Protein AF-A0A2I0SZ38-F1 (afdb_monomer_lite)

Foldseek 3Di:
DDDDDDDDDDDPDPDDDPDPVPDDPVVVVVCVVLVPPDPPFDWQAAPVRHTPGSGCPVVCVPVPPNVVVVSCVSSVPDPPPVCDPVNVCPPDQPDPCSVVCCVVPVPPPDVVVVVVVVVVVVVVPDD

Structure (mmCIF, N/CA/C/O backbone):
data_AF-A0A2I0SZ38-F1
#
_entry.id   AF-A0A2I0SZ38-F1
#
loop_
_atom_site.group_PDB
_atom_site.id
_atom_site.type_symbol
_atom_site.label_atom_id
_atom_site.label_alt_id
_atom_site.label_comp_id
_atom_site.label_asym_id
_atom_site.label_entity_id
_atom_site.label_seq_id
_atom_site.pdbx_PDB_ins_code
_atom_site.Cartn_x
_atom_site.Cartn_y
_atom_site.Cartn_z
_atom_site.occupancy
_atom_site.B_iso_or_equiv
_atom_site.auth_seq_id
_atom_site.auth_comp_id
_atom_site.auth_asym_id
_atom_site.auth_atom_id
_atom_site.pdbx_PDB_model_num
ATOM 1 N N . MET A 1 1 ? -68.980 -11.449 20.123 1.00 43.66 1 MET A N 1
ATOM 2 C CA . MET A 1 1 ? -68.281 -12.160 19.025 1.00 43.66 1 MET A CA 1
ATOM 3 C C . MET A 1 1 ? -67.838 -11.079 18.041 1.00 43.66 1 MET A C 1
ATOM 5 O O . MET A 1 1 ? -68.734 -10.426 17.534 1.00 43.66 1 MET A O 1
ATOM 9 N N . ARG A 1 2 ? -66.575 -10.710 17.789 1.00 43.31 2 ARG A N 1
ATOM 10 C CA . ARG A 1 2 ? -65.195 -11.262 17.908 1.00 43.31 2 ARG A CA 1
ATOM 11 C C . ARG A 1 2 ? -64.290 -10.107 18.437 1.00 43.31 2 ARG A C 1
ATOM 13 O O . ARG A 1 2 ? -64.650 -8.972 18.158 1.00 43.31 2 ARG A O 1
ATOM 20 N N . SER A 1 3 ? -63.292 -10.224 19.321 1.00 47.22 3 SER A N 1
ATOM 21 C CA . SER A 1 3 ? -62.031 -11.007 19.371 1.00 47.22 3 SER A CA 1
ATOM 22 C C . SER A 1 3 ? -60.960 -10.605 18.332 1.00 47.22 3 SER A C 1
ATOM 24 O O . SER A 1 3 ? -61.235 -10.723 17.140 1.00 47.22 3 SER A O 1
ATOM 26 N N . GLY A 1 4 ? -59.766 -10.230 18.840 1.00 47.91 4 GLY A N 1
ATOM 27 C CA . GLY A 1 4 ? -58.460 -9.969 18.176 1.00 47.91 4 GLY A CA 1
ATOM 28 C C . GLY A 1 4 ? -58.031 -8.488 18.276 1.00 47.91 4 GLY A C 1
ATOM 29 O O . GLY A 1 4 ? -58.764 -7.662 17.745 1.00 47.91 4 GLY A O 1
ATOM 30 N N . GLU A 1 5 ? -56.976 -8.013 18.970 1.00 53.34 5 GLU A N 1
ATOM 31 C CA . GLU A 1 5 ? -55.609 -8.548 19.245 1.00 53.34 5 GLU A CA 1
ATOM 32 C C . GLU A 1 5 ? -54.893 -8.897 17.916 1.00 53.34 5 GLU A C 1
ATOM 34 O O . GLU A 1 5 ? -55.490 -9.596 17.104 1.00 53.34 5 GLU A O 1
ATOM 39 N N . GLU A 1 6 ? -53.701 -8.421 17.529 1.00 51.56 6 GLU A N 1
ATOM 40 C CA . GLU A 1 6 ? -52.517 -7.865 18.210 1.00 51.56 6 GLU A CA 1
ATOM 41 C C . GLU A 1 6 ? -51.680 -6.990 17.244 1.00 51.56 6 GLU A C 1
ATOM 43 O O . GLU A 1 6 ? -51.848 -7.021 16.024 1.00 51.56 6 GLU A O 1
ATOM 48 N N . ASP A 1 7 ? -50.772 -6.238 17.862 1.00 49.28 7 ASP A N 1
ATOM 49 C CA . ASP A 1 7 ? -49.502 -5.656 17.420 1.00 49.28 7 ASP A CA 1
ATOM 50 C C . ASP A 1 7 ? -48.779 -6.244 16.191 1.00 49.28 7 ASP A C 1
ATOM 52 O O . ASP A 1 7 ? -48.613 -7.451 16.063 1.00 49.28 7 ASP A O 1
ATOM 56 N N . GLU A 1 8 ? -48.140 -5.363 15.405 1.00 50.06 8 GLU A N 1
ATOM 57 C CA . GLU A 1 8 ? -46.763 -5.612 14.942 1.00 50.06 8 GLU A CA 1
ATOM 58 C C . GLU A 1 8 ? -46.048 -4.279 14.642 1.00 50.06 8 GLU A C 1
ATOM 60 O O . GLU A 1 8 ? -46.002 -3.782 13.514 1.00 50.06 8 GLU A O 1
ATOM 65 N N . GLU A 1 9 ? -45.448 -3.693 15.682 1.00 50.94 9 GLU A N 1
ATOM 66 C CA . GLU A 1 9 ? -44.273 -2.845 15.506 1.00 50.94 9 GLU A CA 1
ATOM 67 C C . GLU A 1 9 ? -43.151 -3.675 14.860 1.00 50.94 9 GLU A C 1
ATOM 69 O O . GLU A 1 9 ? -42.623 -4.613 15.458 1.00 50.94 9 GLU A O 1
ATOM 74 N N . ARG A 1 10 ? -42.710 -3.296 13.657 1.00 49.06 10 ARG A N 1
ATOM 75 C CA . ARG A 1 10 ? -41.405 -3.716 13.126 1.00 49.06 10 ARG A CA 1
ATOM 76 C C . ARG A 1 10 ? -40.453 -2.535 13.094 1.00 49.06 10 ARG A C 1
ATOM 78 O O . ARG A 1 10 ? -40.147 -1.968 12.047 1.00 49.06 10 ARG A O 1
ATOM 85 N N . GLY A 1 11 ? -39.951 -2.206 14.281 1.00 43.97 11 GLY A N 1
ATOM 86 C CA . GLY A 1 11 ? -38.695 -1.490 14.440 1.00 43.97 11 GLY A CA 1
ATOM 87 C C . GLY A 1 11 ? -37.582 -2.238 13.704 1.00 43.97 11 GLY A C 1
ATOM 88 O O . GLY A 1 11 ? -37.279 -3.400 13.993 1.00 43.97 11 GLY A O 1
ATOM 89 N N . GLY A 1 12 ? -36.991 -1.572 12.713 1.00 48.34 12 GLY A N 1
ATOM 90 C CA . GLY A 1 12 ? -35.783 -2.033 12.045 1.00 48.34 12 GLY A CA 1
ATOM 91 C C . GLY A 1 12 ? -34.669 -2.178 13.074 1.00 48.34 12 GLY A C 1
ATOM 92 O O . GLY A 1 12 ? -34.215 -1.196 13.656 1.00 48.34 12 GLY A O 1
ATOM 93 N N . ARG A 1 13 ? -34.254 -3.422 13.318 1.00 48.78 13 ARG A N 1
ATOM 94 C CA . ARG A 1 13 ? -33.116 -3.774 14.166 1.00 48.78 13 ARG A CA 1
ATOM 95 C C . ARG A 1 13 ? -31.833 -3.207 13.556 1.00 48.78 13 ARG A C 1
ATOM 97 O O . ARG A 1 13 ? -31.163 -3.882 12.781 1.00 48.78 13 ARG A O 1
ATOM 104 N N . GLY A 1 14 ? -31.482 -1.980 13.931 1.00 50.12 14 GLY A N 1
ATOM 105 C CA . GLY A 1 14 ? -30.091 -1.551 13.976 1.00 50.12 14 GLY A CA 1
ATOM 106 C C . GLY A 1 14 ? -29.404 -2.381 15.053 1.00 50.12 14 GLY A C 1
ATOM 107 O O . GLY A 1 14 ? -29.525 -2.082 16.238 1.00 50.12 14 GLY A O 1
ATOM 108 N N . GLY A 1 15 ? -28.788 -3.494 14.652 1.00 56.12 15 GLY A N 1
ATOM 109 C CA . GLY A 1 15 ? -27.973 -4.296 15.558 1.00 56.12 15 GLY A CA 1
ATOM 110 C C . GLY A 1 15 ? -26.866 -3.426 16.165 1.00 56.12 15 GLY A C 1
ATOM 111 O O . GLY A 1 15 ? -26.372 -2.523 15.484 1.00 56.12 15 GLY A O 1
ATOM 112 N N . PRO A 1 16 ? -26.492 -3.646 17.435 1.00 64.56 16 PRO A N 1
ATOM 113 C CA . PRO A 1 16 ? -25.446 -2.861 18.068 1.00 64.56 16 PRO A CA 1
ATOM 114 C C . PRO A 1 16 ? -24.145 -2.987 17.270 1.00 64.56 16 PRO A C 1
ATOM 116 O O . PRO A 1 16 ? -23.723 -4.090 16.913 1.00 64.56 16 PRO A O 1
ATOM 119 N N . LEU A 1 17 ? -23.531 -1.836 16.985 1.00 60.75 17 LEU A N 1
ATOM 1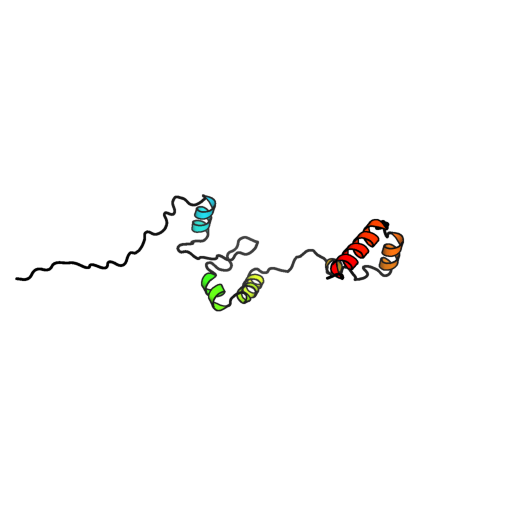20 C CA . LEU A 1 17 ? -22.172 -1.758 16.459 1.00 60.75 17 LEU A CA 1
ATOM 121 C C . LEU A 1 17 ? -21.234 -2.555 17.382 1.00 60.75 17 LEU A C 1
ATOM 123 O O . LEU A 1 17 ? -21.444 -2.561 18.599 1.00 60.75 17 LEU A O 1
ATOM 127 N N . PRO A 1 18 ? -20.219 -3.242 16.832 1.00 62.56 18 PRO A N 1
ATOM 128 C CA . PRO A 1 18 ? -19.296 -4.023 17.641 1.00 62.56 18 PRO A CA 1
ATOM 129 C C . PRO A 1 18 ? -18.621 -3.136 18.694 1.00 62.56 18 PRO A C 1
ATOM 131 O O . PRO A 1 18 ? -18.125 -2.053 18.383 1.00 62.56 18 PRO A O 1
ATOM 134 N N . ASP A 1 19 ? -18.603 -3.617 19.939 1.00 60.78 19 ASP A N 1
ATOM 135 C CA . ASP A 1 19 ? -17.904 -2.978 21.050 1.00 60.78 19 ASP A CA 1
ATOM 136 C C . ASP A 1 19 ? -16.40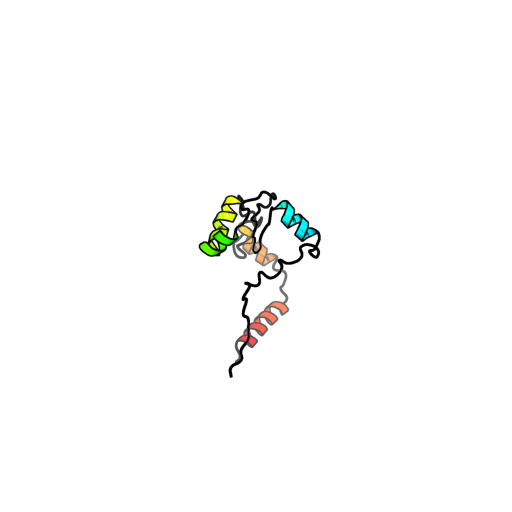0 -2.887 20.738 1.00 60.78 19 ASP A C 1
ATOM 138 O O . ASP A 1 19 ? -15.660 -3.874 20.737 1.00 60.78 19 ASP A O 1
ATOM 142 N N . VAL A 1 20 ? -15.955 -1.662 20.462 1.00 59.09 20 VAL A N 1
ATOM 143 C CA . VAL A 1 20 ? -14.563 -1.268 20.189 1.00 59.09 20 VAL A CA 1
ATOM 144 C C . VAL A 1 20 ? -13.626 -1.515 21.386 1.00 59.09 20 VAL A C 1
ATOM 146 O O . VAL A 1 20 ? -12.410 -1.357 21.262 1.00 59.09 20 VAL A O 1
ATOM 149 N N . GLY A 1 21 ? -14.158 -1.924 22.544 1.00 56.81 21 GLY A N 1
ATOM 150 C CA . GLY A 1 21 ? -13.408 -2.203 23.768 1.00 56.81 21 GLY A CA 1
ATOM 151 C C . GLY A 1 21 ? -12.520 -3.456 23.750 1.00 56.81 21 GLY A C 1
ATOM 152 O O . GLY A 1 21 ? -11.601 -3.536 24.563 1.00 56.81 21 GLY A O 1
ATOM 153 N N . SER A 1 22 ? -12.732 -4.412 22.834 1.00 61.28 22 SER A N 1
ATOM 154 C CA . SER A 1 22 ? -12.048 -5.727 22.847 1.00 61.28 22 SER A CA 1
ATOM 155 C C . SER A 1 22 ? -11.011 -5.929 21.729 1.00 61.28 22 SER A C 1
ATOM 157 O O . SER A 1 22 ? -10.609 -7.047 21.411 1.00 61.28 22 SER A O 1
ATOM 159 N N . LEU A 1 23 ? -10.571 -4.853 21.082 1.00 63.56 23 LEU A N 1
ATOM 160 C CA . LEU A 1 23 ? -9.615 -4.958 19.983 1.00 63.56 23 LEU A CA 1
ATOM 161 C C . LEU A 1 23 ? -8.177 -4.942 20.502 1.00 63.56 23 LEU A C 1
ATOM 163 O O . LEU A 1 23 ? -7.883 -4.216 21.456 1.00 63.56 23 LEU A O 1
ATOM 167 N N . PRO A 1 24 ? -7.255 -5.709 19.883 1.00 78.81 24 PRO A N 1
ATOM 168 C CA . PRO A 1 24 ? -5.841 -5.638 20.218 1.00 78.81 24 PRO A CA 1
ATOM 169 C C . PRO A 1 24 ? -5.399 -4.176 20.221 1.00 78.81 24 PRO A C 1
ATOM 171 O O . PRO A 1 24 ? -5.758 -3.428 19.313 1.00 78.81 24 PRO A O 1
ATOM 174 N N . ARG A 1 25 ? -4.616 -3.759 21.221 1.00 80.00 25 ARG A N 1
ATOM 175 C CA . ARG A 1 25 ? -4.175 -2.361 21.388 1.00 80.00 25 ARG A CA 1
ATOM 176 C C . ARG A 1 25 ? -3.656 -1.736 20.084 1.00 80.00 25 ARG A C 1
ATOM 178 O O . ARG A 1 25 ? -3.967 -0.585 19.801 1.00 80.00 25 ARG A O 1
ATOM 185 N N . ALA A 1 26 ? -2.943 -2.524 19.277 1.00 84.06 26 ALA A N 1
ATOM 186 C CA . ALA A 1 26 ? -2.442 -2.125 17.965 1.00 84.06 26 ALA A CA 1
ATOM 187 C C . ALA A 1 26 ? -3.556 -1.766 16.966 1.00 84.06 26 ALA A C 1
ATOM 189 O O . ALA A 1 26 ? -3.431 -0.785 16.245 1.00 84.06 26 ALA A O 1
ATOM 190 N N . ARG A 1 27 ? -4.672 -2.506 16.941 1.00 87.31 27 ARG A N 1
ATOM 191 C CA . ARG A 1 27 ? -5.806 -2.201 16.058 1.00 87.31 27 ARG A CA 1
ATOM 192 C C . ARG A 1 27 ? -6.430 -0.852 16.413 1.00 87.31 27 ARG A C 1
ATOM 194 O O . ARG A 1 27 ? -6.607 -0.027 15.527 1.00 87.31 27 ARG A O 1
ATOM 201 N N . ARG A 1 28 ? -6.695 -0.603 17.698 1.00 89.00 28 ARG A N 1
ATOM 202 C CA . ARG A 1 28 ? -7.276 0.671 18.153 1.00 89.00 28 ARG A CA 1
ATOM 203 C C . ARG A 1 28 ? -6.342 1.857 17.899 1.00 89.00 28 ARG A C 1
ATOM 205 O O . ARG A 1 28 ? -6.798 2.941 17.552 1.00 89.00 28 ARG A O 1
ATOM 212 N N . GLU A 1 29 ? -5.034 1.656 18.061 1.00 92.62 29 GLU A N 1
ATOM 213 C CA . GLU A 1 29 ? -4.031 2.675 17.732 1.00 92.62 29 GLU A CA 1
ATOM 214 C C . GLU A 1 29 ? -4.038 3.016 16.237 1.00 92.62 29 GLU A C 1
ATOM 216 O O . GLU A 1 29 ? -4.004 4.193 15.886 1.00 92.62 29 GLU A O 1
ATOM 221 N N . LEU A 1 30 ? -4.126 2.011 15.362 1.00 92.12 30 LEU A N 1
ATOM 222 C CA . LEU A 1 30 ? -4.192 2.216 13.913 1.00 92.12 30 LEU A CA 1
ATOM 223 C C . LEU A 1 30 ? -5.500 2.895 13.490 1.00 92.12 30 LEU A C 1
ATOM 225 O O . LEU A 1 30 ? -5.459 3.819 12.683 1.00 92.12 30 LEU A O 1
ATOM 229 N N . GLU A 1 31 ? -6.637 2.491 14.064 1.00 92.62 31 GLU A N 1
ATOM 230 C CA . GLU A 1 31 ? -7.939 3.123 13.806 1.00 92.62 31 GLU A CA 1
ATOM 231 C C . GLU A 1 31 ? -7.907 4.620 14.134 1.00 92.62 31 GLU A C 1
ATOM 233 O O . GLU A 1 31 ? -8.341 5.436 13.325 1.00 92.62 31 GLU A O 1
ATOM 238 N N . LEU A 1 32 ? -7.318 4.994 15.275 1.00 93.56 32 LEU A N 1
ATOM 239 C CA . LEU A 1 32 ? -7.148 6.396 15.660 1.00 93.56 32 LEU A CA 1
ATOM 240 C C . LEU A 1 32 ? -6.127 7.126 14.780 1.00 93.56 32 LEU A C 1
ATOM 242 O O . LEU A 1 32 ? -6.386 8.251 14.361 1.00 9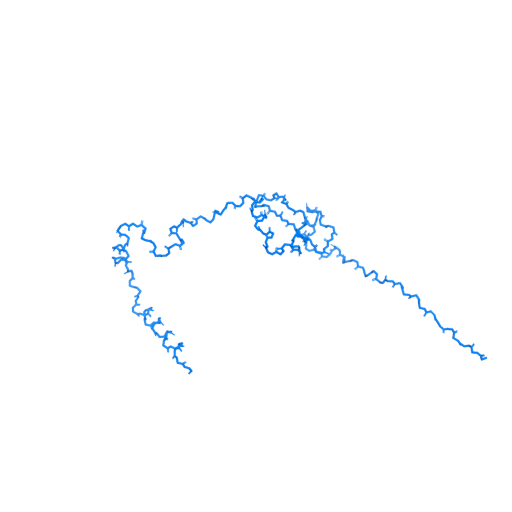3.56 32 LEU A O 1
ATOM 246 N N . ARG A 1 33 ? -4.974 6.505 14.494 1.00 93.69 33 ARG A N 1
ATOM 247 C CA . ARG A 1 33 ? -3.899 7.123 13.699 1.00 93.69 33 ARG A CA 1
ATOM 248 C C . ARG A 1 33 ? -4.348 7.439 12.274 1.00 93.69 33 ARG A C 1
ATOM 250 O O . ARG A 1 33 ? -3.925 8.454 11.732 1.00 93.69 33 ARG A O 1
ATOM 257 N N . PHE A 1 34 ? -5.179 6.583 11.686 1.00 94.62 34 PHE A N 1
ATOM 258 C CA . PHE A 1 34 ? -5.637 6.716 10.302 1.00 94.62 34 PHE A CA 1
ATOM 259 C C . PHE A 1 34 ? -7.104 7.148 10.172 1.00 94.62 34 PHE A C 1
ATOM 261 O O . PHE A 1 34 ? -7.644 7.116 9.073 1.00 94.62 34 PHE A O 1
ATOM 268 N N . GLY A 1 35 ? -7.757 7.552 11.268 1.00 92.94 35 GLY A N 1
ATOM 269 C CA . GLY A 1 35 ? -9.117 8.101 11.231 1.00 92.94 35 GLY A CA 1
ATOM 270 C C . GLY A 1 35 ? -10.183 7.124 10.725 1.00 92.94 35 GLY A C 1
ATOM 271 O O . GLY A 1 35 ? -11.152 7.541 10.093 1.00 92.94 35 GLY A O 1
ATOM 272 N N . VAL A 1 36 ? -10.022 5.824 10.980 1.00 94.06 36 VAL A N 1
ATOM 273 C CA . VAL A 1 36 ? -10.957 4.798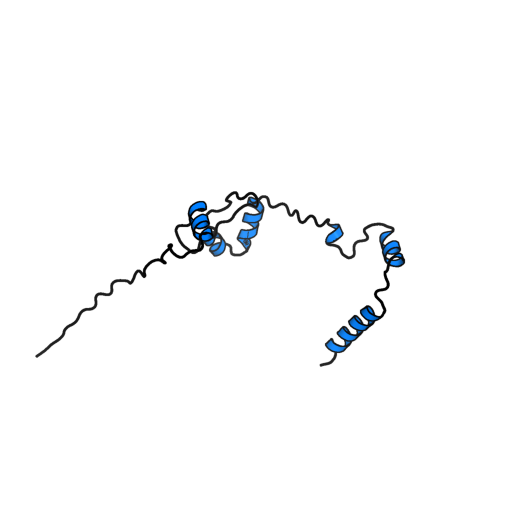 10.500 1.00 94.06 36 VAL A CA 1
ATOM 274 C C . VAL A 1 36 ? -12.224 4.814 11.357 1.00 94.06 36 VAL A C 1
ATOM 276 O O . VAL A 1 36 ? -12.231 4.305 12.476 1.00 94.06 36 VAL A O 1
ATOM 279 N N . ALA A 1 37 ? -13.297 5.400 10.824 1.00 90.06 37 ALA A N 1
ATOM 280 C CA . ALA A 1 37 ? -14.597 5.480 11.496 1.00 90.06 37 ALA A CA 1
ATOM 281 C C . ALA A 1 37 ? -15.504 4.269 11.215 1.00 90.06 37 ALA A C 1
ATOM 283 O O . ALA A 1 37 ? -16.264 3.847 12.085 1.00 90.06 37 ALA A O 1
ATOM 284 N N . GLU A 1 38 ? -15.422 3.704 10.009 1.00 91.12 38 GLU A N 1
ATOM 285 C CA . GLU A 1 38 ? -16.316 2.646 9.533 1.00 91.12 38 GLU A CA 1
ATOM 286 C C . GLU A 1 38 ? -15.528 1.532 8.838 1.00 91.12 38 GLU A C 1
ATOM 288 O O . GLU A 1 38 ? -14.472 1.767 8.251 1.00 91.12 38 GLU A O 1
ATOM 293 N N . VAL A 1 39 ? -16.050 0.305 8.906 1.00 91.88 39 VAL A N 1
ATOM 294 C CA . VAL A 1 39 ? -15.472 -0.874 8.247 1.00 91.88 39 VAL A CA 1
ATOM 295 C C . VAL A 1 39 ? -16.411 -1.392 7.150 1.00 91.88 39 VAL A C 1
ATOM 297 O O . VAL A 1 39 ? -17.628 -1.348 7.331 1.00 91.88 39 VAL A O 1
ATOM 300 N N . PRO A 1 40 ? -15.885 -1.944 6.040 1.00 93.38 40 PRO A N 1
ATOM 301 C CA . PRO A 1 40 ? -14.465 -2.121 5.719 1.00 93.38 40 PRO A CA 1
ATOM 302 C C . PRO A 1 40 ? -13.772 -0.799 5.346 1.00 93.38 40 PRO A C 1
ATOM 304 O O . PRO A 1 40 ? -14.374 0.057 4.706 1.00 93.38 40 PRO A O 1
ATOM 307 N N . ALA A 1 41 ? -12.494 -0.665 5.705 1.00 94.50 41 ALA A N 1
ATOM 308 C CA . ALA A 1 41 ? -11.631 0.447 5.306 1.00 94.50 41 ALA A CA 1
ATOM 309 C C . ALA A 1 41 ? -10.250 -0.081 4.910 1.00 94.50 41 ALA A C 1
ATOM 311 O O . ALA A 1 41 ? -9.738 -1.015 5.532 1.00 94.50 41 ALA A O 1
ATOM 312 N N . VAL A 1 42 ? -9.657 0.512 3.874 1.00 96.00 42 VAL A N 1
ATOM 313 C CA . VAL A 1 42 ? -8.323 0.144 3.381 1.00 96.00 42 VAL A CA 1
ATOM 314 C C . VAL A 1 42 ? -7.498 1.411 3.220 1.00 96.00 42 VAL A C 1
ATOM 316 O O . VAL A 1 42 ? -7.735 2.182 2.302 1.00 96.00 42 VAL A O 1
ATOM 319 N N . VAL A 1 43 ? -6.525 1.625 4.099 1.00 96.06 43 VAL A N 1
ATOM 320 C CA . VAL A 1 43 ? -5.603 2.766 4.015 1.00 96.06 43 VAL A CA 1
ATOM 321 C C . VAL A 1 43 ? -4.383 2.339 3.199 1.00 96.06 43 VAL A C 1
ATOM 323 O O . VAL A 1 43 ? -3.820 1.273 3.451 1.00 96.06 43 VAL A O 1
ATOM 326 N N . VAL A 1 44 ? -3.957 3.158 2.240 1.00 95.69 44 VAL A N 1
ATOM 327 C CA . VAL A 1 44 ? -2.786 2.883 1.394 1.00 95.69 44 VAL A CA 1
ATOM 328 C C . VAL A 1 44 ? -1.655 3.823 1.789 1.00 95.69 44 VAL A C 1
ATOM 330 O O . VAL A 1 44 ? -1.835 5.041 1.824 1.00 95.69 44 VAL A O 1
ATOM 333 N N . LEU A 1 45 ? -0.488 3.251 2.085 1.00 94.94 45 LEU A N 1
ATOM 334 C CA . LEU A 1 45 ? 0.678 3.968 2.597 1.00 94.94 45 LEU A CA 1
ATOM 335 C C . LEU A 1 45 ? 1.879 3.809 1.666 1.00 94.94 45 LEU A C 1
ATOM 337 O O . LEU A 1 45 ? 2.075 2.751 1.063 1.00 94.94 45 LEU A O 1
ATOM 341 N N . LYS A 1 46 ? 2.730 4.834 1.623 1.00 93.69 46 LYS A N 1
ATOM 342 C CA . LYS A 1 46 ? 4.099 4.722 1.112 1.00 93.69 46 LYS A CA 1
ATOM 343 C C . LYS A 1 46 ? 4.963 3.911 2.087 1.00 93.69 46 LYS A C 1
ATOM 345 O O . LYS A 1 46 ? 4.679 3.903 3.287 1.00 93.69 46 LYS A O 1
ATOM 350 N N . PRO A 1 47 ? 6.097 3.335 1.643 1.00 89.31 47 PRO A N 1
ATOM 351 C CA . PRO A 1 47 ? 7.079 2.730 2.552 1.00 89.31 47 PRO A CA 1
ATOM 352 C C . PRO A 1 47 ? 7.634 3.698 3.606 1.00 89.31 47 PRO A C 1
ATOM 354 O O . PRO A 1 47 ? 8.069 3.269 4.670 1.00 89.31 47 PRO A O 1
ATOM 357 N N . THR A 1 48 ? 7.606 5.004 3.326 1.00 89.94 48 THR A N 1
ATOM 358 C CA . THR A 1 48 ? 7.987 6.063 4.274 1.00 89.94 48 THR A CA 1
ATOM 359 C C . THR A 1 48 ? 6.987 6.230 5.424 1.00 89.94 48 THR A C 1
ATOM 361 O O . THR A 1 48 ? 7.309 6.875 6.418 1.00 89.94 48 THR A O 1
ATOM 364 N N . GLY A 1 49 ? 5.785 5.655 5.307 1.00 90.19 49 GLY A N 1
ATOM 365 C CA . GLY A 1 49 ? 4.677 5.813 6.249 1.00 90.19 49 GLY A CA 1
ATOM 366 C C . GLY A 1 49 ? 3.713 6.954 5.905 1.00 90.19 49 GLY A C 1
ATOM 367 O O . GLY A 1 49 ? 2.728 7.137 6.617 1.00 90.19 49 GLY A O 1
ATOM 368 N N . GLU A 1 50 ? 3.964 7.704 4.827 1.00 93.12 50 GLU A N 1
ATOM 369 C CA . GLU A 1 50 ? 3.040 8.728 4.323 1.00 93.12 50 GLU A CA 1
ATOM 370 C C . GLU A 1 50 ? 1.765 8.098 3.748 1.00 93.12 50 GLU A C 1
ATOM 372 O O . GLU A 1 50 ? 1.815 7.053 3.097 1.00 93.12 50 GLU A O 1
ATOM 377 N N . VAL A 1 51 ? 0.621 8.753 3.954 1.00 95.56 51 VAL A N 1
ATOM 378 C CA . VAL A 1 51 ? -0.670 8.293 3.427 1.00 95.56 51 VAL A CA 1
ATOM 379 C C . VAL A 1 51 ? -0.795 8.682 1.956 1.00 95.56 51 VAL A C 1
ATOM 381 O O . VAL A 1 51 ? -0.682 9.854 1.609 1.00 95.56 51 VAL A O 1
ATOM 384 N N . ILE A 1 52 ? -1.048 7.692 1.100 1.00 94.88 52 ILE A N 1
ATOM 385 C CA . ILE A 1 52 ? -1.401 7.893 -0.313 1.00 94.88 52 ILE A CA 1
ATOM 386 C C . ILE A 1 52 ? -2.913 8.059 -0.436 1.00 94.88 52 ILE A C 1
ATOM 388 O O . ILE A 1 52 ? -3.388 8.961 -1.120 1.00 94.88 52 ILE A O 1
ATOM 392 N N . LEU A 1 53 ? -3.665 7.177 0.230 1.00 94.81 53 LEU A N 1
ATOM 393 C CA . LEU A 1 53 ? -5.120 7.156 0.177 1.00 94.81 53 LEU A CA 1
ATOM 394 C C . LEU A 1 53 ? -5.699 6.725 1.525 1.00 94.81 53 LEU A C 1
ATOM 396 O O . LEU A 1 53 ? -5.337 5.675 2.057 1.00 94.81 53 LEU A O 1
ATOM 400 N N . GLU A 1 54 ? -6.616 7.530 2.060 1.00 93.94 54 GLU A N 1
ATOM 401 C CA . GLU A 1 54 ? -7.234 7.305 3.373 1.00 93.94 54 GLU A CA 1
ATOM 402 C C . GLU A 1 54 ? -8.210 6.120 3.368 1.00 93.94 54 GLU A C 1
ATOM 404 O O . GLU A 1 54 ? -8.247 5.348 4.321 1.00 93.94 54 GLU A O 1
ATOM 409 N N . ASN A 1 55 ? -8.980 5.932 2.291 1.00 95.56 55 ASN A N 1
ATOM 410 C CA . ASN A 1 55 ? -9.844 4.763 2.140 1.00 95.56 55 ASN A CA 1
ATOM 411 C C . ASN A 1 55 ? -9.977 4.327 0.673 1.00 95.56 55 ASN A C 1
ATOM 413 O O . ASN A 1 55 ? -10.650 4.960 -0.136 1.00 95.56 55 ASN A O 1
ATOM 417 N N . ALA A 1 56 ? -9.367 3.196 0.349 1.00 95.31 56 ALA A N 1
ATOM 418 C CA . ALA A 1 56 ? -9.282 2.625 -0.984 1.00 95.31 56 ALA A CA 1
ATOM 419 C C . ALA A 1 56 ? -10.448 1.705 -1.366 1.00 95.31 56 ALA A C 1
ATOM 421 O O . ALA A 1 56 ? -10.457 1.173 -2.475 1.00 95.31 56 ALA A O 1
ATOM 422 N N . VAL A 1 57 ? -11.432 1.493 -0.485 1.00 96.12 57 VAL A N 1
ATOM 423 C CA . VAL A 1 57 ? -12.530 0.539 -0.733 1.00 96.12 57 VAL A CA 1
ATOM 424 C C . VAL A 1 57 ? -13.267 0.830 -2.042 1.00 96.12 57 VAL A C 1
ATOM 426 O O . VAL A 1 57 ? -13.512 -0.091 -2.822 1.00 96.12 57 VAL A O 1
ATOM 429 N N . GLU A 1 58 ? -13.565 2.096 -2.327 1.00 94.06 58 GLU A N 1
ATOM 430 C CA . GLU A 1 58 ? -14.271 2.472 -3.556 1.00 94.06 58 GLU A CA 1
ATOM 431 C C . GLU A 1 58 ? -13.393 2.349 -4.809 1.00 94.06 58 GLU A C 1
ATOM 433 O O . GLU A 1 58 ? -13.874 1.928 -5.863 1.00 94.06 58 GLU A O 1
ATOM 438 N N . GLU A 1 59 ? -12.087 2.619 -4.710 1.00 94.31 59 GLU A N 1
ATOM 439 C CA . GLU A 1 59 ? -11.164 2.379 -5.824 1.00 94.31 59 GLU A CA 1
ATOM 440 C C . GLU A 1 59 ? -11.031 0.893 -6.147 1.00 94.31 59 GLU A C 1
ATOM 442 O O . GLU A 1 59 ? -11.105 0.524 -7.319 1.00 94.31 59 GLU A O 1
ATOM 447 N N . ILE A 1 60 ? -10.917 0.038 -5.127 1.00 96.00 60 ILE A N 1
ATOM 448 C CA . ILE A 1 60 ? -10.864 -1.419 -5.299 1.00 96.00 60 ILE A CA 1
ATOM 449 C C . ILE A 1 60 ? -12.155 -1.916 -5.949 1.00 96.00 60 ILE A C 1
ATOM 451 O O . ILE A 1 60 ? -12.107 -2.707 -6.888 1.00 96.00 60 ILE A O 1
ATOM 455 N N . ARG A 1 61 ? -13.319 -1.439 -5.490 1.00 95.88 61 ARG A N 1
ATOM 456 C CA . ARG A 1 61 ? -14.619 -1.824 -6.061 1.00 95.88 61 ARG A CA 1
ATOM 457 C C . ARG A 1 61 ? -14.757 -1.421 -7.525 1.00 95.88 61 ARG A C 1
ATOM 459 O O . ARG A 1 61 ? -15.303 -2.188 -8.313 1.00 95.88 61 ARG A O 1
ATOM 466 N N . ARG A 1 62 ? -14.277 -0.230 -7.889 1.00 96.38 62 ARG A N 1
ATOM 467 C CA . ARG A 1 62 ? -14.443 0.327 -9.237 1.00 96.38 62 ARG A CA 1
ATOM 468 C C . ARG A 1 62 ? -13.412 -0.189 -10.238 1.00 96.38 62 ARG A C 1
ATOM 470 O O . ARG A 1 62 ? -13.759 -0.450 -11.386 1.00 96.38 62 ARG A O 1
ATOM 477 N N . LEU A 1 63 ? -12.145 -0.257 -9.839 1.00 94.69 63 LEU A N 1
ATOM 478 C CA . LEU A 1 63 ? -11.016 -0.563 -10.723 1.00 94.69 63 LEU A CA 1
ATOM 479 C C . LEU A 1 63 ? -10.517 -2.003 -10.584 1.00 94.69 63 LEU A C 1
ATOM 481 O O . LEU A 1 63 ? -9.776 -2.477 -11.448 1.00 94.69 63 LEU A O 1
ATOM 485 N N . GLY A 1 64 ? -10.886 -2.697 -9.506 1.00 93.94 64 GLY A N 1
ATOM 486 C CA . GLY A 1 64 ? -10.322 -3.999 -9.183 1.00 93.94 64 GLY A CA 1
ATOM 487 C C . GLY A 1 64 ? -8.793 -3.927 -9.056 1.00 93.94 64 GLY A C 1
ATOM 488 O O . GLY A 1 64 ? -8.254 -2.896 -8.656 1.00 93.94 64 GLY A O 1
ATOM 489 N N . PRO A 1 65 ? -8.061 -4.979 -9.458 1.00 92.62 65 PRO A N 1
ATOM 490 C CA . PRO A 1 65 ? -6.598 -5.025 -9.356 1.00 92.62 65 PRO A CA 1
ATOM 491 C C . PRO A 1 65 ? -5.852 -3.916 -10.115 1.00 92.62 65 PRO A C 1
ATOM 493 O O . PRO A 1 65 ? -4.672 -3.682 -9.864 1.00 92.62 65 PRO A O 1
ATOM 496 N N . ALA A 1 66 ? -6.507 -3.220 -11.051 1.00 91.19 66 ALA A N 1
ATOM 497 C CA . ALA A 1 66 ? -5.866 -2.157 -11.815 1.00 91.19 66 ALA A CA 1
ATOM 498 C C . ALA A 1 66 ? -5.501 -0.929 -10.958 1.00 91.19 66 ALA A C 1
ATOM 500 O O . ALA A 1 66 ? -4.601 -0.187 -11.356 1.00 91.19 66 ALA A O 1
ATOM 501 N N . CYS A 1 67 ? -6.140 -0.720 -9.794 1.00 92.94 67 CYS A N 1
ATOM 502 C CA . CYS A 1 67 ? -5.813 0.396 -8.895 1.00 92.94 67 CYS A CA 1
ATOM 503 C C . CYS A 1 67 ? -4.393 0.298 -8.316 1.00 92.94 67 CYS A C 1
ATOM 505 O O . CYS A 1 67 ? -3.777 1.328 -8.052 1.00 92.94 67 CYS A O 1
ATOM 507 N N . PHE A 1 68 ? -3.832 -0.912 -8.196 1.00 90.62 68 PHE A N 1
ATOM 508 C CA . PHE A 1 68 ? -2.497 -1.110 -7.630 1.00 90.62 68 PHE A CA 1
ATOM 509 C C . PHE A 1 68 ? -1.410 -0.378 -8.412 1.00 90.62 68 PHE A C 1
ATOM 511 O O . PHE A 1 68 ? -0.503 0.169 -7.796 1.00 90.62 68 PHE A O 1
ATOM 518 N N . ARG A 1 69 ? -1.525 -0.291 -9.744 1.00 89.94 69 ARG A N 1
ATOM 519 C CA . ARG A 1 69 ? -0.548 0.448 -10.560 1.00 89.94 69 ARG A CA 1
ATOM 520 C C . ARG A 1 69 ? -0.520 1.932 -10.208 1.00 89.94 69 ARG A C 1
ATOM 522 O O . ARG A 1 69 ? 0.557 2.490 -10.046 1.00 89.94 69 ARG A O 1
ATOM 529 N N . ASN A 1 70 ? -1.693 2.536 -10.014 1.00 90.75 70 ASN A N 1
ATOM 530 C CA . ASN A 1 70 ? -1.799 3.942 -9.623 1.00 90.75 70 ASN A CA 1
ATOM 531 C C . ASN A 1 70 ? -1.179 4.169 -8.238 1.00 90.75 70 ASN A C 1
ATOM 533 O O . ASN A 1 70 ? -0.499 5.165 -8.020 1.00 90.75 70 ASN A O 1
ATOM 537 N N . TRP A 1 71 ? -1.380 3.235 -7.303 1.00 93.94 71 TRP A N 1
ATOM 538 C CA . TRP A 1 71 ? -0.781 3.329 -5.970 1.00 93.94 71 TRP A CA 1
ATOM 539 C C . TRP A 1 71 ? 0.724 3.105 -5.986 1.00 93.94 71 TRP A C 1
ATOM 541 O O . TRP A 1 71 ? 1.429 3.779 -5.248 1.00 93.94 71 TRP A O 1
ATOM 551 N N . GLN A 1 72 ? 1.228 2.196 -6.822 1.00 91.19 72 GLN A N 1
ATOM 552 C CA . GLN A 1 72 ? 2.665 1.985 -6.995 1.00 91.19 72 GLN A CA 1
ATOM 553 C C . GLN A 1 72 ? 3.347 3.237 -7.551 1.00 91.19 72 GLN A C 1
ATOM 555 O O . GLN A 1 72 ? 4.387 3.643 -7.035 1.00 91.19 72 GLN A O 1
ATOM 560 N N . GLU A 1 73 ? 2.732 3.871 -8.552 1.00 88.38 73 GLU A N 1
ATOM 561 C CA . GLU A 1 73 ? 3.214 5.129 -9.123 1.00 88.38 73 GLU A CA 1
ATOM 562 C C . GLU A 1 73 ? 3.178 6.263 -8.087 1.00 88.38 73 GLU A C 1
ATOM 564 O O . GLU A 1 73 ? 4.192 6.919 -7.860 1.00 88.38 73 GLU A O 1
ATOM 569 N N . ALA A 1 74 ? 2.056 6.438 -7.380 1.00 88.38 74 ALA A N 1
ATOM 570 C CA . ALA A 1 74 ? 1.913 7.450 -6.328 1.00 88.38 74 ALA A CA 1
ATOM 571 C C . ALA A 1 74 ? 2.829 7.208 -5.115 1.00 88.38 74 ALA A C 1
ATOM 573 O O . ALA A 1 74 ? 3.182 8.142 -4.393 1.00 88.38 74 ALA A O 1
ATOM 574 N N . ALA A 1 75 ? 3.216 5.954 -4.878 1.00 90.44 75 ALA A N 1
ATOM 575 C CA . ALA A 1 75 ? 4.168 5.585 -3.845 1.00 90.44 75 ALA A CA 1
ATOM 576 C C . ALA A 1 75 ? 5.626 5.846 -4.246 1.00 90.44 75 ALA A C 1
ATOM 578 O O . ALA A 1 75 ? 6.511 5.609 -3.422 1.00 90.44 75 ALA A O 1
ATOM 579 N N . GLU A 1 76 ? 5.873 6.292 -5.486 1.00 85.12 76 GLU A N 1
ATOM 580 C CA . GLU A 1 76 ? 7.209 6.424 -6.075 1.00 85.12 76 GLU A CA 1
ATOM 581 C C . GLU A 1 76 ? 8.038 5.147 -5.860 1.00 85.12 76 GLU A C 1
ATOM 583 O O . GLU A 1 76 ? 9.250 5.188 -5.629 1.00 85.12 76 GLU A O 1
ATOM 588 N N . LEU A 1 77 ? 7.365 3.989 -5.895 1.00 74.31 77 LEU A N 1
ATOM 589 C CA . LEU A 1 77 ? 8.008 2.692 -5.753 1.00 74.31 77 LEU A CA 1
ATOM 590 C C . LEU A 1 77 ? 8.826 2.435 -7.012 1.00 74.31 77 LEU A C 1
ATOM 592 O O . LEU A 1 77 ? 8.358 1.844 -7.981 1.00 74.31 77 LEU A O 1
ATOM 596 N N . VAL A 1 78 ? 10.075 2.887 -6.989 1.00 64.31 78 VAL A N 1
ATOM 597 C CA . VAL A 1 78 ? 11.095 2.385 -7.900 1.00 64.31 78 VAL A CA 1
ATOM 598 C C . VAL A 1 78 ? 11.243 0.901 -7.589 1.00 64.31 78 VAL A C 1
ATOM 600 O O . VAL A 1 78 ? 11.423 0.547 -6.420 1.00 64.31 78 VAL A O 1
ATOM 603 N N . ASP A 1 79 ? 11.167 0.047 -8.612 1.00 62.53 79 ASP A N 1
ATOM 604 C CA . ASP A 1 79 ? 11.492 -1.374 -8.498 1.00 62.53 79 ASP A CA 1
ATOM 605 C C . ASP A 1 79 ? 12.976 -1.502 -8.128 1.00 62.53 79 ASP A C 1
ATOM 607 O O . ASP A 1 79 ? 13.871 -1.589 -8.963 1.00 62.53 79 ASP A O 1
ATOM 611 N N . ARG A 1 80 ? 13.245 -1.368 -6.829 1.00 58.34 80 ARG A N 1
ATOM 612 C CA . ARG A 1 80 ? 14.547 -1.577 -6.205 1.00 58.34 80 ARG A CA 1
ATOM 613 C C . ARG A 1 80 ? 14.597 -2.981 -5.651 1.00 58.34 80 ARG A C 1
ATOM 615 O O . ARG A 1 80 ? 15.113 -3.203 -4.556 1.00 58.34 80 ARG A O 1
ATOM 622 N N . ASN A 1 81 ? 14.071 -3.938 -6.407 1.00 61.47 81 ASN A N 1
ATOM 623 C CA . ASN A 1 81 ? 14.614 -5.267 -6.314 1.00 61.47 81 ASN A CA 1
ATOM 624 C C . ASN A 1 81 ? 16.098 -5.118 -6.674 1.00 61.47 81 ASN A C 1
ATOM 626 O O . ASN A 1 81 ? 16.451 -4.887 -7.822 1.00 61.47 81 ASN A O 1
ATOM 630 N N . PHE A 1 82 ? 16.976 -5.140 -5.669 1.00 57.53 82 PHE A N 1
ATOM 631 C CA . PHE A 1 82 ? 18.432 -5.049 -5.843 1.00 57.53 82 PHE A CA 1
ATOM 632 C C . PHE A 1 82 ? 19.011 -6.260 -6.593 1.00 57.53 82 PHE A C 1
ATOM 634 O O . PHE A 1 82 ? 20.226 -6.425 -6.635 1.00 57.53 82 PHE A O 1
ATOM 641 N N . LEU A 1 83 ? 18.149 -7.106 -7.155 1.00 55.38 83 LEU A N 1
ATOM 642 C CA . LEU A 1 83 ? 18.512 -8.057 -8.179 1.00 55.38 83 LEU A CA 1
ATOM 643 C C . LEU A 1 83 ? 19.011 -7.255 -9.376 1.00 55.38 83 LEU A C 1
ATOM 645 O O . LEU A 1 83 ? 18.265 -6.502 -10.008 1.00 55.38 83 LEU A O 1
ATOM 649 N N . LEU A 1 84 ? 20.300 -7.385 -9.664 1.00 58.81 84 LEU A N 1
ATOM 650 C CA . LEU A 1 84 ? 20.840 -6.891 -10.920 1.00 58.81 84 LEU A CA 1
ATOM 651 C C . LEU A 1 84 ? 20.072 -7.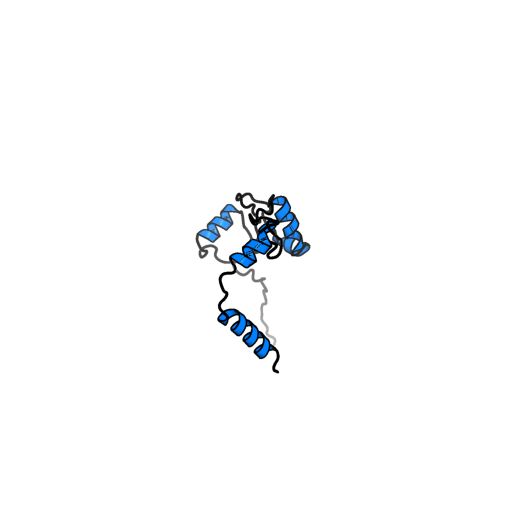595 -12.051 1.00 58.81 84 LEU A C 1
ATOM 653 O O . LEU A 1 84 ? 19.582 -8.708 -11.872 1.00 58.81 84 LEU A O 1
ATOM 657 N N . ALA A 1 85 ? 19.973 -6.994 -13.241 1.00 60.19 85 ALA A N 1
ATOM 658 C CA . ALA A 1 85 ? 19.419 -7.696 -14.412 1.00 60.19 85 ALA A CA 1
ATOM 659 C C . ALA A 1 85 ? 20.076 -9.089 -14.611 1.00 60.19 85 ALA A C 1
ATOM 661 O O . ALA A 1 85 ? 19.447 -10.041 -15.058 1.00 60.19 85 ALA A O 1
ATOM 662 N N . GLU A 1 86 ? 21.326 -9.207 -14.164 1.00 55.34 86 GLU A N 1
ATOM 663 C CA . GLU A 1 86 ? 22.185 -10.394 -14.110 1.00 55.34 86 GLU A CA 1
ATOM 664 C C . GLU A 1 86 ? 21.718 -11.510 -13.146 1.00 55.34 86 GLU A C 1
ATOM 666 O O . GLU A 1 86 ? 22.210 -12.642 -13.236 1.00 55.34 86 GLU A O 1
ATOM 671 N N . ASP A 1 87 ? 20.798 -11.202 -12.228 1.00 58.62 87 ASP A N 1
ATOM 672 C CA . ASP A 1 87 ? 20.183 -12.138 -11.278 1.00 58.62 87 ASP A CA 1
ATOM 673 C C . ASP A 1 87 ? 18.832 -12.676 -11.779 1.00 58.62 87 ASP A C 1
ATOM 675 O O . ASP A 1 87 ? 18.373 -13.715 -11.308 1.00 58.62 87 ASP A O 1
ATOM 679 N N . PHE A 1 88 ? 18.204 -12.005 -12.753 1.00 58.91 88 PHE A N 1
ATOM 680 C CA . PHE A 1 88 ? 16.975 -12.480 -13.404 1.00 58.91 88 PHE A CA 1
ATOM 681 C C . PHE A 1 88 ? 17.248 -13.487 -14.525 1.00 58.91 88 PHE A C 1
ATOM 683 O O . PHE A 1 88 ? 16.371 -14.270 -14.886 1.00 58.91 88 PHE A O 1
ATOM 690 N N . GLU A 1 89 ? 18.460 -13.485 -15.076 1.00 59.69 89 GLU A N 1
ATOM 691 C CA . GLU A 1 89 ? 18.836 -14.351 -16.187 1.00 59.69 89 GLU A CA 1
ATOM 692 C C . GLU A 1 89 ? 19.808 -15.434 -15.713 1.00 59.69 89 GLU A C 1
ATOM 694 O O . GLU A 1 89 ? 21.029 -15.306 -15.793 1.00 59.69 89 GLU A O 1
ATOM 699 N N . GLU A 1 90 ? 19.255 -16.560 -15.263 1.00 57.25 90 GLU A N 1
ATOM 700 C CA . GLU A 1 90 ? 20.012 -17.758 -14.866 1.00 57.25 90 GLU A CA 1
ATOM 701 C C . GLU A 1 90 ? 20.961 -18.263 -15.987 1.00 57.25 90 GLU A C 1
ATOM 703 O O . GLU A 1 90 ? 21.976 -18.934 -15.737 1.00 57.25 90 GLU A O 1
ATOM 708 N N . TRP A 1 91 ? 20.681 -17.883 -17.241 1.00 57.06 91 TRP A N 1
ATOM 709 C CA . TRP A 1 91 ? 21.373 -18.326 -18.456 1.00 57.06 91 TRP A CA 1
ATOM 710 C C . TRP A 1 91 ? 22.172 -17.258 -19.209 1.00 57.06 91 TRP A C 1
ATOM 712 O O . TRP A 1 91 ? 22.800 -17.600 -20.214 1.00 57.06 91 TRP A O 1
ATOM 722 N N . SER A 1 92 ? 22.232 -16.012 -18.737 1.00 63.28 92 SER A N 1
ATOM 723 C CA . SER A 1 92 ? 23.024 -14.996 -19.438 1.00 63.28 92 SER A CA 1
ATOM 724 C C . SER A 1 92 ? 24.500 -15.054 -19.044 1.00 63.28 92 SER A C 1
ATOM 726 O O . SER A 1 92 ? 24.826 -15.034 -17.853 1.00 63.28 92 SER A O 1
ATOM 728 N N . PRO A 1 93 ? 25.430 -15.148 -20.017 1.00 63.97 93 PRO A N 1
ATOM 729 C CA . PRO A 1 93 ? 26.852 -15.230 -19.724 1.00 63.97 93 PRO A CA 1
ATOM 730 C C . PRO A 1 93 ? 27.320 -13.922 -19.086 1.00 63.97 93 PRO A C 1
ATOM 732 O O . PRO A 1 93 ? 27.390 -12.882 -19.740 1.00 63.97 93 PRO A O 1
ATOM 735 N N . ARG A 1 94 ? 27.702 -13.990 -17.807 1.00 70.06 94 ARG A N 1
ATOM 736 C CA . ARG A 1 94 ? 28.159 -12.819 -17.032 1.00 70.06 94 ARG A CA 1
ATOM 737 C C . ARG A 1 94 ? 29.528 -12.300 -17.496 1.00 70.06 94 ARG A C 1
ATOM 739 O O . ARG A 1 94 ? 29.958 -11.215 -17.118 1.00 70.06 94 ARG A O 1
ATOM 746 N N . SER A 1 95 ? 30.246 -13.083 -18.307 1.00 73.12 95 SER A N 1
ATOM 747 C CA . SER A 1 95 ? 31.492 -12.709 -18.982 1.00 73.12 95 SER A CA 1
ATOM 748 C C . SER A 1 95 ? 31.794 -13.639 -20.164 1.00 73.12 95 SER A C 1
ATOM 750 O O . SER A 1 95 ? 31.308 -14.765 -20.227 1.00 73.12 95 SER A O 1
ATOM 752 N N . ILE A 1 96 ? 32.694 -13.220 -21.064 1.00 80.19 96 ILE A N 1
ATOM 753 C CA . ILE A 1 96 ? 33.222 -14.069 -22.159 1.00 80.19 96 ILE A CA 1
ATOM 754 C C . ILE A 1 96 ? 33.810 -15.385 -21.613 1.00 80.19 96 ILE A C 1
ATOM 756 O O . ILE A 1 96 ? 33.746 -16.432 -22.250 1.00 80.19 96 ILE A O 1
ATOM 760 N N . THR A 1 97 ? 34.377 -15.335 -20.407 1.00 85.19 97 THR A N 1
ATOM 761 C CA . THR A 1 97 ? 34.976 -16.480 -19.710 1.00 85.19 97 THR A CA 1
ATOM 762 C C . THR A 1 97 ? 34.004 -17.228 -18.795 1.00 85.19 97 THR A C 1
ATOM 764 O O . THR A 1 97 ? 34.400 -18.215 -18.177 1.00 85.19 97 THR A O 1
ATOM 767 N N . ASP A 1 98 ? 32.753 -16.787 -18.671 1.00 82.06 98 ASP A N 1
ATOM 768 C CA . ASP A 1 98 ? 31.749 -17.383 -17.784 1.00 82.06 98 ASP A CA 1
ATOM 769 C C . ASP A 1 98 ? 31.410 -18.838 -18.158 1.00 82.06 98 ASP A C 1
ATOM 771 O O . ASP A 1 98 ? 31.460 -19.691 -17.267 1.00 82.06 98 ASP A O 1
ATOM 775 N N . PRO A 1 99 ? 31.239 -19.198 -19.450 1.00 80.44 99 PRO A N 1
ATOM 776 C CA . PRO A 1 99 ? 31.055 -20.598 -19.847 1.00 80.44 99 PRO A CA 1
ATOM 777 C C . PRO A 1 99 ? 32.241 -21.497 -19.457 1.00 80.44 99 PRO A C 1
ATOM 779 O O . PRO A 1 99 ? 32.057 -22.615 -18.980 1.00 80.44 99 PRO A O 1
ATOM 782 N N . LEU A 1 100 ? 33.472 -20.991 -19.600 1.00 82.50 100 LEU A N 1
ATOM 783 C CA . LEU A 1 100 ? 34.696 -21.715 -19.235 1.00 82.50 100 LEU A CA 1
ATOM 784 C C . LEU A 1 100 ? 34.815 -21.904 -17.720 1.00 82.50 100 LEU A C 1
ATOM 786 O O . LEU A 1 100 ? 35.212 -22.972 -17.257 1.00 82.50 100 LEU A O 1
ATOM 790 N N . ARG A 1 101 ? 34.465 -20.878 -16.935 1.00 80.94 101 ARG A N 1
ATOM 791 C CA . ARG A 1 101 ? 34.460 -20.962 -15.470 1.00 80.94 101 ARG A CA 1
ATOM 792 C C . ARG A 1 101 ? 33.391 -21.928 -14.972 1.00 80.94 101 ARG A C 1
ATOM 794 O O . ARG A 1 101 ? 33.711 -22.746 -14.117 1.00 80.94 101 ARG A O 1
ATOM 801 N N . ARG A 1 102 ? 32.181 -21.905 -15.539 1.00 80.50 102 ARG A N 1
ATOM 802 C CA . ARG A 1 102 ? 31.126 -22.885 -15.233 1.00 80.50 102 ARG A CA 1
ATOM 803 C C . ARG A 1 102 ? 31.578 -24.317 -15.512 1.00 80.50 102 ARG A C 1
ATOM 805 O O . ARG A 1 102 ? 31.324 -25.184 -14.692 1.00 80.50 102 ARG A O 1
ATOM 812 N N . LEU A 1 103 ? 32.295 -24.560 -16.613 1.00 76.31 103 LEU A N 1
ATOM 813 C CA . LEU A 1 103 ? 32.831 -25.889 -16.923 1.00 76.31 103 LEU A CA 1
ATOM 814 C C . LEU A 1 103 ? 33.956 -26.310 -15.960 1.00 76.31 103 LEU A C 1
ATOM 816 O O . LEU A 1 103 ? 33.983 -27.451 -15.515 1.00 76.31 103 LEU A O 1
ATOM 820 N N . LYS A 1 104 ? 34.873 -25.394 -15.620 1.00 79.50 104 LYS A N 1
ATOM 821 C CA . LYS A 1 104 ? 36.019 -25.667 -14.733 1.00 79.50 104 LYS A CA 1
ATOM 822 C C . LYS A 1 104 ? 35.615 -25.875 -13.271 1.00 79.50 104 LYS A C 1
ATOM 824 O O . LYS A 1 104 ? 36.219 -26.691 -12.586 1.00 79.50 104 LYS A O 1
ATOM 829 N N . TYR A 1 105 ? 34.651 -25.093 -12.792 1.00 76.12 105 TYR A N 1
ATOM 830 C CA . TYR A 1 105 ? 34.156 -25.114 -11.413 1.00 76.12 105 TYR A CA 1
ATOM 831 C C . TYR A 1 105 ? 32.783 -25.765 -11.311 1.00 76.12 105 TYR A C 1
ATOM 833 O O . TYR A 1 105 ? 32.052 -25.486 -10.362 1.00 76.12 105 TYR A O 1
ATOM 841 N N . ARG A 1 106 ? 32.421 -26.620 -12.276 1.00 66.06 106 ARG A N 1
ATOM 842 C CA . ARG A 1 106 ? 31.315 -27.552 -12.097 1.00 66.06 106 ARG A CA 1
ATOM 843 C C . ARG A 1 106 ? 31.725 -28.444 -10.929 1.00 66.06 106 ARG A C 1
ATOM 845 O O . ARG A 1 106 ? 32.444 -29.419 -11.117 1.00 66.06 106 ARG A O 1
ATOM 852 N N . VAL A 1 107 ? 31.357 -28.033 -9.712 1.00 54.59 107 VAL A N 1
ATOM 853 C CA . VAL A 1 107 ? 31.300 -28.931 -8.563 1.00 54.59 107 VAL A CA 1
ATOM 854 C C . VAL A 1 107 ? 30.478 -30.087 -9.081 1.00 54.59 107 VAL A C 1
ATOM 856 O O . VAL A 1 107 ? 29.419 -29.853 -9.667 1.00 54.59 107 VAL A O 1
ATOM 859 N N . GLU A 1 108 ? 31.035 -31.288 -9.011 1.00 55.12 108 GLU A N 1
ATOM 860 C CA . GLU A 1 108 ? 30.317 -32.497 -9.360 1.00 55.12 108 GLU A CA 1
ATOM 861 C C . GLU A 1 108 ? 29.006 -32.438 -8.573 1.00 55.12 108 GLU A C 1
ATOM 863 O O . GLU A 1 108 ? 28.989 -32.700 -7.374 1.00 55.12 108 GLU A O 1
ATOM 868 N N . ARG A 1 109 ? 27.909 -32.031 -9.231 1.00 52.56 109 ARG A N 1
ATOM 869 C CA . ARG A 1 109 ? 26.613 -32.613 -8.926 1.00 52.56 109 ARG A CA 1
ATOM 870 C C . ARG A 1 109 ? 26.912 -34.081 -9.099 1.00 52.56 109 ARG A C 1
ATOM 872 O O . ARG A 1 109 ? 27.191 -34.522 -10.218 1.00 52.56 109 ARG A O 1
ATOM 879 N N . THR A 1 110 ? 27.116 -34.759 -7.977 1.00 49.84 110 THR A N 1
ATOM 880 C CA . THR A 1 110 ? 27.447 -36.171 -7.968 1.00 49.84 110 THR A CA 1
ATOM 881 C C . THR A 1 110 ? 26.405 -36.847 -8.849 1.00 49.84 110 THR A C 1
ATOM 883 O O . THR A 1 110 ? 25.270 -36.376 -8.945 1.00 49.84 110 THR A O 1
ATOM 886 N N . ARG A 1 111 ? 26.788 -37.920 -9.546 1.00 56.62 111 ARG A N 1
ATOM 887 C CA . ARG A 1 111 ? 25.873 -38.734 -10.371 1.00 56.62 111 ARG A CA 1
ATOM 888 C C . ARG A 1 111 ? 24.503 -38.975 -9.717 1.00 56.62 111 ARG A C 1
ATOM 890 O O . ARG A 1 111 ? 23.530 -39.154 -10.424 1.00 56.62 111 ARG A O 1
ATOM 897 N N . GLU A 1 112 ? 24.447 -38.921 -8.391 1.00 54.75 112 GLU A N 1
ATOM 898 C CA . GLU A 1 112 ? 23.262 -38.936 -7.538 1.00 54.75 112 GLU A CA 1
ATOM 899 C C . GLU A 1 112 ? 22.184 -37.900 -7.932 1.00 54.75 112 GLU A C 1
ATOM 901 O O . GLU A 1 112 ? 21.028 -38.287 -8.052 1.00 54.75 112 GLU A O 1
ATOM 906 N N . GLU A 1 113 ? 22.518 -36.633 -8.223 1.00 57.59 113 GLU A N 1
ATOM 907 C CA . GLU A 1 113 ? 21.510 -35.624 -8.620 1.00 57.59 113 GLU A CA 1
ATOM 908 C C . GLU A 1 113 ? 21.004 -35.837 -10.063 1.00 57.59 113 GLU A C 1
ATOM 910 O O . GLU A 1 113 ? 19.826 -35.626 -10.347 1.00 57.59 113 GLU A O 1
ATOM 915 N N . GLU A 1 114 ? 21.869 -36.301 -10.978 1.00 57.72 114 GLU A N 1
ATOM 916 C CA . GLU A 1 114 ? 21.469 -36.646 -12.356 1.00 57.72 114 GLU A CA 1
ATOM 917 C C . GLU A 1 114 ? 20.624 -37.941 -12.391 1.00 57.72 114 GLU A C 1
ATOM 919 O O . GLU A 1 114 ? 19.678 -38.039 -13.173 1.00 57.72 114 GLU A O 1
ATOM 924 N N . GLU A 1 115 ? 20.902 -38.909 -11.508 1.00 58.41 115 GLU A N 1
ATOM 925 C CA . GLU A 1 115 ? 20.119 -40.142 -11.345 1.00 58.41 115 GLU A CA 1
ATOM 926 C C . GLU A 1 115 ? 18.759 -39.900 -10.660 1.00 58.41 115 GLU A C 1
ATOM 928 O O . GLU A 1 115 ? 17.781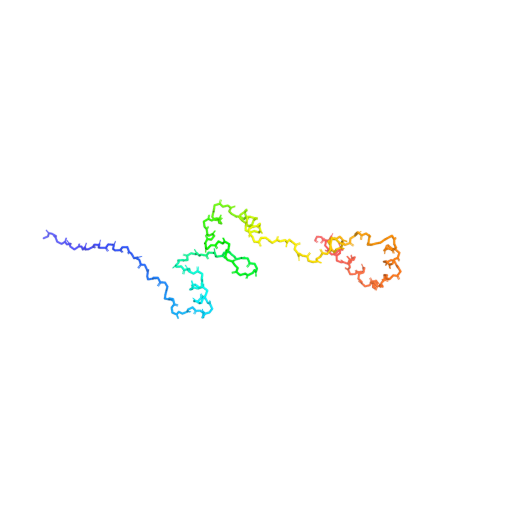 -40.571 -11.003 1.00 58.41 115 GLU A O 1
ATOM 933 N N . GLU A 1 116 ? 18.662 -38.945 -9.726 1.00 59.44 116 GLU A N 1
ATOM 934 C CA . GLU A 1 116 ? 17.393 -38.534 -9.105 1.00 59.44 116 GLU A CA 1
ATOM 935 C C . GLU A 1 116 ? 16.490 -37.762 -10.081 1.00 59.44 116 GLU A C 1
ATOM 937 O O . GLU A 1 116 ? 15.294 -38.056 -10.159 1.00 59.44 116 GLU A O 1
ATOM 942 N N . GLU A 1 117 ? 17.042 -36.853 -10.896 1.00 59.38 117 GLU A N 1
ATOM 943 C CA . GLU A 1 117 ? 16.284 -36.163 -11.953 1.00 59.38 117 GLU A CA 1
ATOM 944 C C . GLU A 1 117 ? 15.828 -37.130 -13.068 1.00 59.38 117 GLU A C 1
ATOM 946 O O . GLU A 1 117 ? 14.712 -37.005 -13.587 1.00 59.38 117 GLU A O 1
ATOM 951 N N . GLU A 1 118 ? 16.647 -38.128 -13.427 1.00 58.12 118 GLU A N 1
ATOM 952 C CA . GLU A 1 118 ? 16.276 -39.150 -14.416 1.00 58.12 118 GLU A CA 1
ATOM 953 C C . GLU A 1 118 ? 15.233 -40.144 -13.868 1.00 58.12 118 GLU A C 1
ATOM 955 O O . GLU A 1 118 ? 14.354 -40.583 -14.615 1.00 58.12 118 GLU A O 1
ATOM 960 N N . LYS A 1 119 ? 15.275 -40.476 -12.569 1.00 55.38 119 LYS A N 1
ATOM 961 C CA . LYS A 1 119 ? 14.229 -41.281 -11.911 1.00 55.38 119 LYS A CA 1
ATOM 962 C C . LYS A 1 119 ? 12.907 -40.531 -11.789 1.00 55.38 119 LYS A C 1
ATOM 964 O O . LYS A 1 119 ? 11.881 -41.102 -12.146 1.00 55.38 119 LYS A O 1
ATOM 969 N N . GLY A 1 120 ? 12.930 -39.263 -11.372 1.00 57.69 120 GLY A N 1
ATOM 970 C CA . GLY A 1 120 ? 11.720 -38.442 -11.264 1.00 57.69 120 GLY A CA 1
ATOM 971 C C . GLY A 1 120 ? 10.998 -38.279 -12.605 1.00 57.69 120 GLY A C 1
ATOM 972 O O . GLY A 1 120 ? 9.779 -38.408 -12.674 1.00 57.69 120 GLY A O 1
ATOM 973 N N . ARG A 1 121 ? 11.747 -38.115 -13.707 1.00 57.66 121 ARG A N 1
ATOM 974 C CA . ARG A 1 121 ? 11.169 -38.054 -15.063 1.00 57.66 121 ARG A CA 1
ATOM 975 C C . ARG A 1 121 ? 10.574 -39.377 -15.549 1.00 57.66 121 ARG A C 1
ATOM 977 O O . ARG A 1 121 ? 9.625 -39.352 -16.323 1.00 57.66 121 ARG A O 1
ATOM 984 N N . LYS A 1 122 ? 11.110 -40.524 -15.117 1.00 54.59 122 LYS A N 1
ATOM 985 C CA . LYS A 1 122 ? 10.583 -41.851 -15.492 1.00 54.59 122 LYS A CA 1
ATOM 986 C C . LYS A 1 122 ? 9.350 -42.258 -14.678 1.00 54.59 122 LYS A C 1
ATOM 988 O O . LYS A 1 122 ? 8.549 -43.042 -15.179 1.00 54.59 122 LYS A O 1
ATOM 993 N N . GLU A 1 123 ? 9.186 -41.734 -13.461 1.00 56.53 123 GLU A N 1
ATOM 994 C CA . GLU A 1 123 ? 7.994 -41.959 -12.628 1.00 56.53 123 GLU A CA 1
ATOM 995 C C . GLU A 1 123 ? 6.791 -41.100 -13.061 1.00 56.53 123 GLU A C 1
ATOM 997 O O . GLU A 1 123 ? 5.663 -41.575 -12.976 1.00 56.53 123 GLU A O 1
ATOM 1002 N N . GLU A 1 124 ? 7.000 -39.895 -13.606 1.00 56.16 124 GLU A N 1
ATOM 1003 C CA . GLU A 1 124 ? 5.908 -39.056 -14.142 1.00 56.16 124 GLU A CA 1
ATOM 1004 C C . GLU A 1 124 ? 5.394 -39.490 -15.535 1.00 56.16 124 GLU A C 1
ATOM 1006 O O . GLU A 1 124 ? 4.321 -39.055 -15.955 1.00 56.16 124 GLU A O 1
ATOM 1011 N N . GLU A 1 125 ? 6.115 -40.362 -16.255 1.00 56.03 125 GLU A N 1
ATOM 1012 C CA . GLU A 1 125 ? 5.751 -40.843 -17.604 1.00 56.03 125 GLU A CA 1
ATOM 1013 C C . GLU A 1 125 ? 5.167 -42.281 -17.619 1.00 56.03 125 GLU A C 1
ATOM 1015 O O . GLU A 1 125 ? 4.986 -42.870 -18.686 1.00 56.03 125 GLU A O 1
ATOM 1020 N N . SER A 1 126 ? 4.837 -42.868 -16.459 1.00 46.19 126 SER A N 1
ATOM 1021 C CA . SER A 1 126 ? 4.054 -44.119 -16.371 1.00 46.19 126 SER A CA 1
ATOM 1022 C C . SER A 1 126 ? 2.647 -43.853 -15.799 1.00 46.19 126 SER A C 1
ATOM 1024 O O . SER A 1 126 ? 2.562 -43.347 -14.683 1.00 46.19 126 SER A O 1
ATOM 1026 N N . PRO A 1 127 ? 1.555 -44.170 -16.534 1.00 54.53 127 PRO A N 1
ATOM 1027 C CA . PRO A 1 127 ? 0.167 -44.022 -16.071 1.00 54.53 127 PRO A CA 1
ATOM 1028 C C . PRO A 1 127 ? -0.202 -44.839 -14.828 1.00 54.53 127 PRO A C 1
ATOM 1030 O O . PRO A 1 127 ? 0.293 -45.984 -14.699 1.00 54.53 127 PRO A O 1
#

Sequence (127 aa):
MRSGEEDEERGGRGGPLPDVGSLPRARRELELRFGVAEVPAVVVLKPTGEVILENAVEEIRRLGPACFRNWQEAAELVDRNFLLAEDFEEWSPRSITDPLRRLKYRVERTREEEEEEEKGRKEEESP

Organism: NCBI:txid1758121

pLDDT: mean 73.34, std 17.82, range [43.31, 96.38]

Radius of gyration: 30.81 Å; chains: 1; bounding box: 104×53×46 Å

InterPro domains:
  IPR029520 Nucleoredoxin-like protein 1 [PTHR47109] (27-125)

Secondary structure (DSSP, 8-state):
--------------PPPP-GGGS-HHHHHHHHHTT--SSS---EE-TTS-EEES--HHHHHHHGGGHHHHHHHHTT--------HHHH-TTS-SSTTHHHHHHHT-----HHHHHHHHHHHHHTT--